Protein AF-A0A3L8SZJ1-F1 (afdb_monomer_lite)

pLDDT: mean 73.37, std 13.54, range [40.06, 88.81]

Foldseek 3Di:
DPQDQLVNLLVQLPDPDPVSLVVSVVVVVVCVVDCVNPVCCVVPVVSVVVSVVSSVVVCVVVPPPPPVPPPDPVDDDDD

Structure (mmCIF, N/CA/C/O backbone):
data_AF-A0A3L8SZJ1-F1
#
_entry.id   AF-A0A3L8SZJ1-F1
#
loop_
_atom_site.group_PDB
_atom_site.id
_atom_site.type_symbol
_atom_site.label_atom_id
_atom_site.label_alt_id
_atom_site.label_comp_id
_atom_site.label_asym_id
_atom_site.label_entity_id
_atom_site.label_seq_id
_atom_site.pdbx_PDB_ins_code
_atom_site.Cartn_x
_atom_site.Cartn_y
_atom_site.Cartn_z
_atom_site.occupancy
_atom_site.B_iso_or_equiv
_atom_site.auth_seq_id
_atom_site.auth_comp_id
_atom_site.auth_asym_id
_atom_site.auth_atom_id
_atom_site.pdbx_PDB_model_num
ATOM 1 N N . MET A 1 1 ? -3.987 14.768 6.881 1.00 40.06 1 MET A N 1
ATOM 2 C CA . MET A 1 1 ? -4.402 13.683 5.976 1.00 40.06 1 MET A CA 1
ATOM 3 C C . MET A 1 1 ? -3.507 12.523 6.334 1.00 40.06 1 MET A C 1
ATOM 5 O O . MET A 1 1 ? -2.322 12.586 6.039 1.00 40.06 1 MET A O 1
ATOM 9 N N . GLU A 1 2 ? -4.008 11.607 7.156 1.00 48.28 2 GLU A N 1
ATOM 10 C CA . GLU A 1 2 ? -3.226 10.438 7.561 1.00 48.28 2 GLU A CA 1
ATOM 11 C C . GLU A 1 2 ? -2.980 9.577 6.317 1.00 48.28 2 GLU A C 1
ATOM 13 O O . GLU A 1 2 ? -3.875 9.500 5.467 1.00 48.28 2 GLU A O 1
ATOM 18 N N . PRO A 1 3 ? -1.771 9.020 6.137 1.00 51.72 3 PRO A N 1
ATOM 19 C CA . PRO A 1 3 ? -1.487 8.165 4.996 1.00 51.72 3 PRO A CA 1
ATOM 20 C C . PRO A 1 3 ? -2.460 6.987 5.044 1.00 51.72 3 PRO A C 1
ATOM 22 O O . PRO A 1 3 ? -2.486 6.225 6.007 1.00 51.72 3 PRO A O 1
ATOM 25 N N . ALA A 1 4 ? -3.320 6.907 4.033 1.00 60.03 4 ALA A N 1
ATOM 26 C CA . ALA A 1 4 ? -4.351 5.892 3.914 1.00 60.03 4 ALA A CA 1
ATOM 27 C C . ALA A 1 4 ? -3.693 4.505 3.921 1.00 60.03 4 ALA A C 1
ATOM 29 O O . ALA A 1 4 ? -3.025 4.181 2.954 1.00 60.03 4 ALA A O 1
ATOM 30 N N . GLY A 1 5 ? -3.853 3.716 4.992 1.00 74.56 5 GLY A N 1
ATOM 31 C CA . GLY A 1 5 ? -3.141 2.450 5.238 1.00 74.56 5 GLY A CA 1
ATOM 32 C C . GLY A 1 5 ? -3.039 1.519 4.023 1.00 74.56 5 GLY A C 1
ATOM 33 O O . GLY A 1 5 ? -2.094 1.615 3.247 1.00 74.56 5 GLY A O 1
ATOM 34 N N . MET A 1 6 ? -4.000 0.606 3.836 1.00 77.38 6 MET A N 1
ATOM 35 C CA . MET A 1 6 ? -3.971 -0.331 2.697 1.00 77.38 6 MET A CA 1
ATOM 36 C C . MET A 1 6 ? -4.211 0.311 1.332 1.00 77.38 6 MET A C 1
ATOM 38 O O . MET A 1 6 ? -3.768 -0.222 0.314 1.00 77.38 6 MET A O 1
ATOM 42 N N . ASP A 1 7 ? -4.909 1.442 1.294 1.00 80.62 7 ASP A N 1
ATOM 43 C CA . ASP A 1 7 ? -5.199 2.130 0.038 1.00 80.62 7 ASP A CA 1
ATOM 44 C C . ASP A 1 7 ? -3.915 2.662 -0.611 1.00 80.62 7 ASP A C 1
ATOM 46 O O . ASP A 1 7 ? -3.695 2.435 -1.800 1.00 80.62 7 ASP A O 1
ATOM 50 N N . TYR A 1 8 ? -2.998 3.209 0.200 1.00 84.75 8 TYR A N 1
ATOM 51 C CA . TYR A 1 8 ? -1.666 3.608 -0.242 1.00 84.75 8 TYR A CA 1
ATOM 52 C C . TYR A 1 8 ? -0.942 2.442 -0.906 1.00 84.75 8 TYR A C 1
ATOM 54 O O . TYR A 1 8 ? -0.569 2.553 -2.070 1.00 84.75 8 TYR A O 1
ATOM 62 N N . PHE A 1 9 ? -0.785 1.303 -0.222 1.00 85.50 9 PHE A N 1
ATOM 63 C CA . PHE A 1 9 ? -0.055 0.164 -0.786 1.00 85.50 9 PHE A CA 1
ATOM 64 C C . PHE A 1 9 ? -0.679 -0.328 -2.093 1.00 85.50 9 PHE A C 1
ATOM 66 O O . PHE A 1 9 ? 0.056 -0.618 -3.032 1.00 85.50 9 PHE A O 1
ATOM 73 N N . CYS A 1 10 ? -2.011 -0.351 -2.189 1.00 83.94 10 CYS A N 1
ATOM 74 C CA . CYS A 1 10 ? -2.726 -0.731 -3.405 1.00 83.94 10 CYS A CA 1
ATOM 75 C C . CYS A 1 10 ? -2.403 0.209 -4.582 1.00 83.94 10 CYS A C 1
ATOM 77 O O . CYS A 1 10 ? -2.039 -0.255 -5.662 1.00 83.94 10 CYS A O 1
ATOM 79 N N . GLU A 1 11 ? -2.454 1.527 -4.375 1.00 85.81 11 GLU A N 1
ATOM 80 C CA . GLU A 1 11 ? -2.069 2.503 -5.404 1.00 85.81 11 GLU A CA 1
ATOM 81 C C . GLU A 1 11 ? -0.579 2.409 -5.758 1.00 85.81 11 GLU A C 1
ATOM 83 O O . GLU A 1 11 ? -0.183 2.545 -6.919 1.00 85.81 11 GLU A O 1
ATOM 88 N N . GLN A 1 12 ? 0.261 2.158 -4.755 1.00 85.81 12 GLN A N 1
ATOM 89 C CA . GLN A 1 12 ? 1.701 2.078 -4.922 1.00 85.81 12 GLN A CA 1
ATOM 90 C C . GLN A 1 12 ? 2.138 0.856 -5.737 1.00 85.81 12 GLN A C 1
ATOM 92 O O . GLN A 1 12 ? 2.974 0.988 -6.634 1.00 85.81 12 GLN A O 1
ATOM 97 N N . VAL A 1 13 ? 1.569 -0.326 -5.481 1.00 84.31 13 VAL A N 1
ATOM 98 C CA . VAL A 1 13 ? 1.908 -1.533 -6.252 1.00 84.31 13 VAL A CA 1
ATOM 99 C C . VAL A 1 13 ? 1.380 -1.477 -7.678 1.00 84.31 13 VAL A C 1
ATOM 101 O O . VAL A 1 13 ? 1.990 -2.061 -8.565 1.00 84.31 13 VAL A O 1
ATOM 104 N N . GLN A 1 14 ? 0.317 -0.718 -7.955 1.00 82.00 14 GLN A N 1
ATOM 105 C CA . GLN A 1 14 ? -0.168 -0.522 -9.325 1.00 82.00 14 GLN A CA 1
ATOM 106 C C . GLN A 1 14 ? 0.752 0.357 -10.185 1.00 82.00 14 GLN A C 1
ATOM 108 O O . GLN A 1 14 ? 0.635 0.364 -11.414 1.00 82.00 14 GLN A O 1
ATOM 113 N N . GLN A 1 15 ? 1.710 1.060 -9.579 1.00 79.50 15 GLN A N 1
ATOM 114 C CA . GLN A 1 15 ? 2.665 1.883 -10.317 1.00 79.50 15 GLN A CA 1
ATOM 115 C C . GLN A 1 15 ? 3.642 1.018 -11.117 1.00 79.50 15 GLN A C 1
ATOM 117 O O . GLN A 1 15 ? 4.055 -0.047 -10.672 1.00 79.50 15 GLN A O 1
ATOM 122 N N . 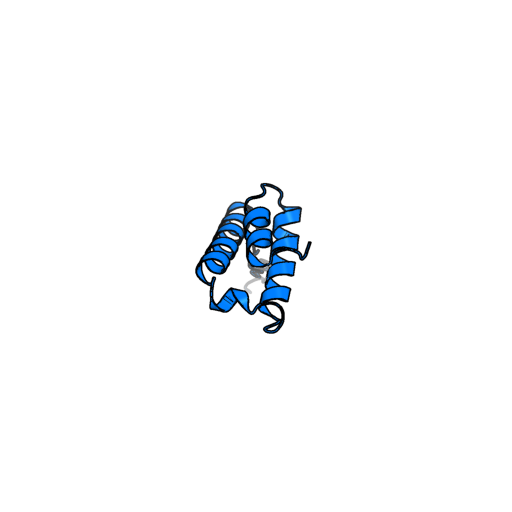LYS A 1 16 ? 4.069 1.494 -12.292 1.00 76.31 16 LYS A N 1
ATOM 123 C CA . LYS A 1 16 ? 5.052 0.800 -13.152 1.00 76.31 16 LYS A CA 1
ATOM 124 C C . LYS A 1 16 ? 6.509 1.034 -12.740 1.00 76.31 16 LYS A C 1
ATOM 126 O O . LYS A 1 16 ? 7.418 0.551 -13.412 1.00 76.31 16 LYS A O 1
ATOM 131 N N . ASP A 1 17 ? 6.733 1.796 -11.674 1.00 84.12 17 ASP A N 1
ATOM 132 C CA . ASP A 1 17 ? 8.069 2.141 -11.209 1.00 84.12 17 ASP A CA 1
ATOM 133 C C . ASP A 1 17 ? 8.644 1.036 -10.313 1.00 84.12 17 ASP A C 1
ATOM 135 O O . ASP A 1 17 ? 8.115 0.711 -9.249 1.00 84.12 17 ASP A O 1
ATOM 139 N N . VAL A 1 18 ? 9.747 0.452 -10.775 1.00 77.25 18 VAL A N 1
ATOM 140 C CA . VAL A 1 18 ? 10.465 -0.636 -10.101 1.00 77.25 18 VAL A CA 1
ATOM 141 C C . VAL A 1 18 ? 11.018 -0.195 -8.744 1.00 77.25 18 VAL A C 1
ATOM 143 O O . VAL A 1 18 ? 10.885 -0.921 -7.758 1.00 77.25 18 VAL A O 1
ATOM 146 N N . GLY A 1 19 ? 11.629 0.992 -8.678 1.00 82.19 19 GLY A N 1
ATOM 147 C CA . GLY A 1 19 ? 12.228 1.505 -7.445 1.00 82.19 19 GLY A CA 1
ATOM 148 C C . GLY A 1 19 ? 11.165 1.773 -6.385 1.00 82.19 19 GLY A C 1
ATOM 149 O O . GLY A 1 19 ? 11.351 1.438 -5.215 1.00 82.19 19 GLY A O 1
ATOM 150 N N . ARG A 1 20 ? 10.013 2.288 -6.820 1.00 83.62 20 ARG A N 1
ATOM 151 C CA . ARG A 1 20 ? 8.847 2.495 -5.964 1.00 83.62 20 ARG A CA 1
ATOM 152 C C . ARG A 1 20 ? 8.299 1.180 -5.417 1.00 83.62 20 ARG A C 1
ATOM 154 O O . ARG A 1 20 ? 8.156 1.064 -4.207 1.00 83.62 20 ARG A O 1
ATOM 161 N N . ARG A 1 21 ? 8.065 0.168 -6.264 1.00 82.81 21 ARG A N 1
ATOM 162 C CA . ARG A 1 21 ? 7.582 -1.157 -5.815 1.00 82.81 21 ARG A CA 1
ATOM 163 C C . ARG A 1 21 ? 8.518 -1.803 -4.787 1.00 82.81 21 ARG A C 1
ATOM 165 O O . ARG A 1 21 ? 8.040 -2.392 -3.822 1.00 82.81 21 ARG A O 1
ATOM 172 N N . MET A 1 22 ? 9.836 -1.648 -4.945 1.00 83.25 22 MET A N 1
ATOM 173 C CA . MET A 1 22 ? 10.817 -2.136 -3.964 1.00 83.25 22 MET A CA 1
ATOM 174 C C . MET A 1 22 ? 10.715 -1.425 -2.608 1.00 83.25 22 MET A C 1
ATOM 176 O O . MET A 1 22 ? 10.738 -2.099 -1.579 1.00 83.25 22 MET A O 1
ATOM 180 N N . GLN A 1 23 ? 10.588 -0.092 -2.592 1.00 86.38 23 GLN A N 1
ATOM 181 C CA . GLN A 1 23 ? 10.388 0.669 -1.347 1.00 86.38 23 GLN A CA 1
ATOM 182 C C . GLN A 1 23 ? 9.085 0.266 -0.659 1.00 86.38 23 GLN A C 1
ATOM 184 O O . GLN A 1 23 ? 9.075 -0.044 0.526 1.00 86.38 23 GLN A O 1
ATOM 189 N N . VAL A 1 24 ? 8.013 0.166 -1.437 1.00 86.00 24 VAL A N 1
ATOM 190 C CA . VAL A 1 24 ? 6.666 -0.157 -0.959 1.00 86.00 24 VAL A CA 1
ATOM 191 C C . VAL A 1 24 ? 6.614 -1.552 -0.346 1.00 86.00 24 VAL A C 1
ATOM 193 O O . VAL A 1 24 ? 5.942 -1.746 0.660 1.00 86.00 24 VAL A O 1
ATOM 196 N N . GLY A 1 25 ? 7.356 -2.517 -0.898 1.00 85.62 25 GLY A N 1
ATOM 197 C CA . GLY A 1 25 ? 7.498 -3.842 -0.296 1.00 85.62 25 GLY A CA 1
ATOM 198 C C . GLY A 1 25 ? 8.171 -3.812 1.083 1.00 85.62 25 GLY A C 1
ATOM 199 O O . GLY A 1 25 ? 7.732 -4.526 1.981 1.00 85.62 25 GLY A O 1
ATOM 200 N N . GLN A 1 26 ? 9.199 -2.973 1.281 1.00 86.00 26 GLN A N 1
ATOM 201 C CA . GLN A 1 26 ? 9.817 -2.786 2.604 1.00 86.00 26 GLN A CA 1
ATOM 202 C C . GLN A 1 26 ? 8.862 -2.090 3.575 1.00 86.00 26 GLN A C 1
ATOM 204 O O . GLN A 1 26 ? 8.659 -2.590 4.679 1.00 86.00 26 GLN A O 1
ATOM 209 N N . GLU A 1 27 ? 8.216 -1.005 3.143 1.00 87.81 27 GLU A N 1
ATOM 210 C CA . GLU A 1 27 ? 7.211 -0.303 3.949 1.00 87.81 27 GLU A CA 1
ATOM 211 C C . GLU A 1 27 ? 6.069 -1.245 4.365 1.00 87.81 27 GLU A C 1
ATOM 213 O O . GLU A 1 27 ? 5.604 -1.195 5.503 1.00 87.81 27 GLU A O 1
ATOM 218 N N . LEU A 1 28 ? 5.642 -2.139 3.464 1.00 85.50 28 LEU A N 1
ATOM 219 C CA . LEU A 1 28 ? 4.609 -3.135 3.733 1.00 85.50 28 LEU A CA 1
ATOM 220 C C . LEU A 1 28 ? 5.070 -4.158 4.777 1.00 85.50 28 LEU A C 1
ATOM 222 O O . LEU A 1 28 ? 4.301 -4.489 5.672 1.00 85.50 28 LEU A O 1
ATOM 226 N N . LEU A 1 29 ? 6.311 -4.646 4.699 1.00 85.25 29 LEU A N 1
ATOM 227 C CA . LEU A 1 29 ? 6.870 -5.563 5.700 1.00 85.25 29 LEU A CA 1
ATOM 228 C C . LEU A 1 29 ? 6.958 -4.914 7.085 1.00 85.25 29 LEU A C 1
ATOM 230 O O . LEU A 1 29 ? 6.596 -5.545 8.076 1.00 85.25 29 LEU A O 1
ATOM 234 N N . GLU A 1 30 ? 7.393 -3.655 7.163 1.00 86.00 30 GLU A N 1
ATOM 235 C CA . GLU A 1 30 ? 7.408 -2.899 8.421 1.00 86.00 30 GLU A CA 1
ATOM 236 C C . GLU A 1 30 ? 5.994 -2.661 8.963 1.00 86.00 30 GLU A C 1
ATOM 238 O O . GLU A 1 30 ? 5.775 -2.701 10.171 1.00 86.00 30 GLU A O 1
ATOM 243 N N . TYR A 1 31 ? 5.024 -2.440 8.073 1.00 83.19 31 TYR A N 1
ATOM 244 C CA . TYR A 1 31 ? 3.618 -2.286 8.431 1.00 83.19 31 TYR A CA 1
ATOM 245 C C . TYR A 1 31 ? 3.002 -3.594 8.953 1.00 83.19 31 TYR A C 1
ATOM 247 O O . TYR A 1 31 ? 2.292 -3.578 9.954 1.00 83.19 31 TYR A O 1
ATOM 255 N N . LEU A 1 32 ? 3.320 -4.729 8.322 1.00 82.19 32 LEU A N 1
ATOM 256 C CA . LEU A 1 32 ? 2.911 -6.074 8.748 1.00 82.19 32 LEU A CA 1
ATOM 257 C C . LEU A 1 32 ? 3.561 -6.505 10.068 1.00 82.19 32 LEU A C 1
ATOM 259 O O . LEU A 1 32 ? 2.977 -7.280 10.822 1.00 82.19 32 LEU A O 1
ATOM 263 N N . GLY A 1 33 ? 4.779 -6.030 10.336 1.00 80.31 33 GLY A N 1
ATOM 264 C CA . GLY A 1 33 ? 5.517 -6.324 11.562 1.00 80.31 33 GLY A CA 1
ATOM 265 C C . GLY A 1 33 ? 4.988 -5.599 12.802 1.00 80.31 33 GLY A C 1
ATOM 266 O O . GLY A 1 33 ? 5.371 -5.964 13.913 1.00 80.31 33 GLY A O 1
ATOM 267 N N . ASP A 1 34 ? 4.117 -4.598 12.630 1.00 81.50 34 ASP A N 1
ATOM 268 C CA . ASP A 1 34 ? 3.572 -3.793 13.720 1.00 81.50 34 ASP A CA 1
ATOM 269 C C . ASP A 1 34 ? 2.034 -3.924 13.809 1.00 81.50 34 ASP A C 1
ATOM 271 O O . ASP A 1 34 ? 1.303 -3.313 13.019 1.00 81.50 34 ASP A O 1
ATOM 275 N N . PRO A 1 35 ? 1.508 -4.694 14.782 1.00 70.94 35 PRO A N 1
ATOM 276 C CA . PRO A 1 35 ? 0.067 -4.891 14.951 1.00 70.94 35 PRO A CA 1
ATOM 277 C C . PRO A 1 35 ? -0.680 -3.629 15.416 1.00 70.94 35 PRO A C 1
ATOM 279 O O . PRO A 1 35 ? -1.897 -3.563 15.285 1.00 70.94 35 PRO A O 1
ATOM 282 N N . ALA A 1 36 ? 0.011 -2.607 15.940 1.00 77.00 36 ALA A N 1
ATOM 283 C CA . ALA A 1 36 ? -0.617 -1.338 16.314 1.00 77.00 36 ALA A CA 1
ATOM 284 C C . ALA A 1 36 ? -0.812 -0.410 15.104 1.00 77.00 36 ALA A C 1
ATOM 286 O O . ALA A 1 36 ? -1.719 0.421 15.101 1.00 77.00 36 ALA A O 1
ATOM 287 N N . ARG A 1 37 ? 0.021 -0.551 14.066 1.00 70.69 37 ARG A N 1
ATOM 288 C CA . ARG A 1 37 ? -0.111 0.192 12.802 1.00 70.69 37 ARG A CA 1
ATOM 289 C C . ARG A 1 37 ? -1.094 -0.452 11.834 1.00 70.69 37 ARG A C 1
ATOM 291 O O . ARG A 1 37 ? -1.586 0.244 10.948 1.00 70.69 37 ARG A O 1
ATOM 298 N N . SER A 1 38 ? -1.389 -1.737 12.014 1.00 68.50 38 SER A N 1
ATOM 299 C CA . SER A 1 38 ? -2.161 -2.553 11.079 1.00 68.50 38 SER A CA 1
ATOM 300 C C . SER A 1 38 ? -3.523 -3.085 11.574 1.00 68.50 38 SER A C 1
ATOM 302 O O . SER A 1 38 ? -3.898 -4.197 11.199 1.00 68.50 38 SER A O 1
ATOM 304 N N . PRO A 1 39 ? -4.339 -2.318 12.328 1.00 69.50 39 PRO A N 1
ATOM 305 C CA . PRO A 1 39 ? -5.656 -2.798 12.760 1.00 69.50 39 PRO A CA 1
ATOM 306 C C . PRO A 1 39 ? -6.597 -3.093 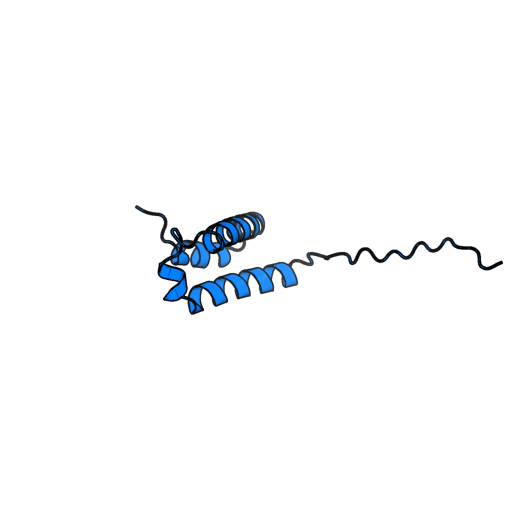11.575 1.00 69.50 39 PRO A C 1
ATOM 308 O O . PRO A 1 39 ? -7.426 -3.995 11.653 1.00 69.50 39 PRO A O 1
ATOM 311 N N . ASP A 1 40 ? -6.435 -2.387 10.450 1.00 72.12 40 ASP A N 1
ATOM 312 C CA . ASP A 1 40 ? -7.208 -2.608 9.223 1.00 72.12 40 ASP A CA 1
ATOM 313 C C . ASP A 1 40 ? -6.810 -3.886 8.461 1.00 72.12 40 ASP A C 1
ATOM 315 O O . ASP A 1 40 ? -7.584 -4.365 7.638 1.00 72.12 40 ASP A O 1
ATOM 319 N N . LEU A 1 41 ? -5.636 -4.483 8.714 1.00 70.94 41 LEU A N 1
ATOM 320 C CA . LEU A 1 41 ? -5.210 -5.689 7.986 1.00 70.94 41 LEU A CA 1
ATOM 321 C C . LEU A 1 41 ? -6.055 -6.916 8.306 1.00 70.94 41 LEU A C 1
ATOM 323 O O . LEU A 1 41 ? -6.295 -7.736 7.420 1.00 70.94 41 LEU A O 1
ATOM 327 N N . GLU A 1 42 ? -6.498 -7.046 9.556 1.00 72.38 42 GLU A N 1
ATOM 328 C CA . GLU A 1 42 ? -7.386 -8.138 9.956 1.00 72.38 42 GLU A CA 1
ATOM 329 C C . GLU A 1 42 ? -8.741 -8.050 9.241 1.00 72.38 42 GLU A C 1
ATOM 331 O O . GLU A 1 42 ? -9.336 -9.081 8.926 1.00 72.38 42 GLU A O 1
ATOM 336 N N . GLN A 1 43 ? -9.216 -6.839 8.932 1.00 70.44 43 GLN A N 1
ATOM 337 C CA . GLN A 1 43 ? -10.462 -6.632 8.188 1.00 70.44 43 GLN A CA 1
ATOM 338 C C . GLN A 1 43 ? -10.277 -6.704 6.667 1.00 70.44 43 GLN A C 1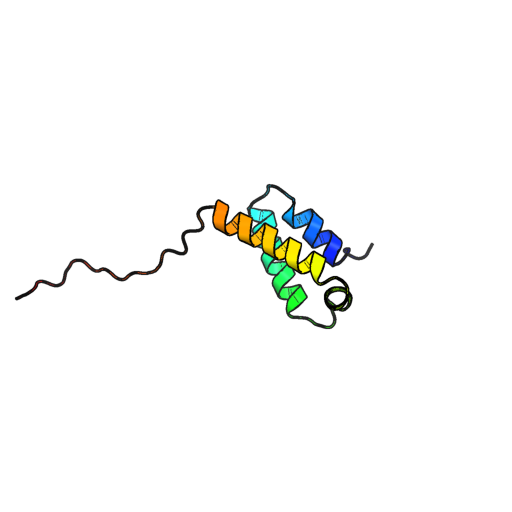
ATOM 340 O O . GLN A 1 43 ? -11.147 -7.227 5.970 1.00 70.44 43 GLN A O 1
ATOM 345 N N . ASP A 1 44 ? -9.146 -6.230 6.148 1.00 78.94 44 ASP A N 1
ATOM 346 C CA . ASP A 1 44 ? -8.882 -6.090 4.714 1.00 78.94 44 ASP A CA 1
ATOM 347 C C . ASP A 1 44 ? -7.795 -7.057 4.219 1.00 78.94 44 ASP A C 1
ATOM 349 O O . ASP A 1 44 ? -6.949 -6.722 3.382 1.00 78.94 44 ASP A O 1
ATOM 353 N N . GLN A 1 45 ? -7.856 -8.310 4.676 1.00 77.19 45 GLN A N 1
ATOM 354 C CA . GLN A 1 45 ? -6.907 -9.354 4.279 1.00 77.19 45 GLN A CA 1
ATOM 355 C C . GLN A 1 45 ? -6.867 -9.566 2.751 1.00 77.19 45 GLN A C 1
ATOM 357 O O . GLN A 1 45 ? -5.801 -9.800 2.189 1.00 77.19 45 GLN A O 1
ATOM 362 N N . GLN A 1 46 ? -7.996 -9.387 2.047 1.00 83.88 46 GLN A N 1
ATOM 363 C CA . GLN A 1 46 ? -8.046 -9.425 0.575 1.00 83.88 46 GLN A CA 1
ATOM 364 C C . GLN A 1 46 ? -7.209 -8.329 -0.100 1.00 83.88 46 GLN A C 1
ATOM 366 O O . GLN A 1 46 ? -6.653 -8.559 -1.175 1.00 83.88 46 GLN A O 1
ATOM 371 N N . ARG A 1 47 ? -7.135 -7.124 0.483 1.00 82.12 47 ARG A N 1
ATOM 372 C CA . ARG A 1 47 ? -6.318 -6.040 -0.084 1.00 82.12 47 ARG A CA 1
ATOM 373 C C . ARG A 1 47 ? -4.842 -6.353 0.076 1.00 82.12 47 ARG A C 1
ATOM 375 O O . ARG A 1 47 ? -4.090 -6.177 -0.879 1.00 82.12 47 ARG A O 1
ATOM 382 N N . LEU A 1 48 ? -4.456 -6.845 1.251 1.00 84.88 48 LEU A N 1
ATOM 383 C CA . LEU A 1 48 ? -3.093 -7.289 1.509 1.00 84.88 48 LEU A CA 1
ATOM 384 C C . LEU A 1 48 ? -2.672 -8.379 0.518 1.00 84.88 48 LEU A C 1
ATOM 386 O O . LEU A 1 48 ? -1.617 -8.261 -0.099 1.00 84.88 48 LEU A O 1
ATOM 390 N N . ASP A 1 49 ? -3.519 -9.392 0.327 1.00 87.12 49 ASP A N 1
ATOM 391 C CA . ASP A 1 49 ? -3.261 -10.502 -0.595 1.00 87.12 49 ASP A CA 1
ATOM 392 C C . ASP A 1 49 ? -2.999 -9.991 -2.020 1.00 87.12 49 ASP A C 1
ATOM 394 O O . ASP A 1 49 ? -1.994 -10.330 -2.638 1.00 87.12 49 ASP A O 1
ATOM 398 N N . LYS A 1 50 ? -3.818 -9.042 -2.491 1.00 87.44 50 LYS A N 1
ATOM 399 C CA . LYS A 1 50 ? -3.644 -8.398 -3.799 1.00 87.44 50 LYS A CA 1
ATOM 400 C C . LYS A 1 50 ? -2.336 -7.611 -3.921 1.00 87.44 50 LYS A C 1
ATOM 402 O O . LYS A 1 50 ? -1.687 -7.658 -4.962 1.00 87.44 50 LYS A O 1
ATOM 407 N N . VAL A 1 51 ? -1.950 -6.871 -2.880 1.00 86.56 51 VAL A N 1
ATOM 408 C CA . VAL A 1 51 ? -0.686 -6.116 -2.849 1.00 86.56 51 VAL A CA 1
ATOM 409 C C . VAL A 1 51 ? 0.511 -7.069 -2.922 1.00 86.56 51 VAL A C 1
ATOM 411 O O . VAL A 1 51 ? 1.455 -6.816 -3.673 1.00 86.56 51 VAL A O 1
ATOM 414 N N . ILE A 1 52 ? 0.456 -8.183 -2.187 1.00 86.31 52 ILE A N 1
ATOM 415 C CA . ILE A 1 52 ? 1.490 -9.224 -2.203 1.00 86.31 52 ILE A CA 1
ATOM 416 C C . ILE A 1 52 ? 1.538 -9.939 -3.558 1.00 86.31 52 ILE A C 1
ATOM 418 O O . ILE A 1 52 ? 2.638 -10.177 -4.062 1.00 86.31 52 ILE A O 1
ATOM 422 N N . ASP A 1 53 ? 0.393 -10.247 -4.169 1.00 88.81 53 ASP A N 1
ATOM 423 C CA . ASP A 1 53 ? 0.320 -10.900 -5.481 1.00 88.81 53 ASP A CA 1
ATOM 424 C C . ASP A 1 53 ? 0.929 -10.013 -6.578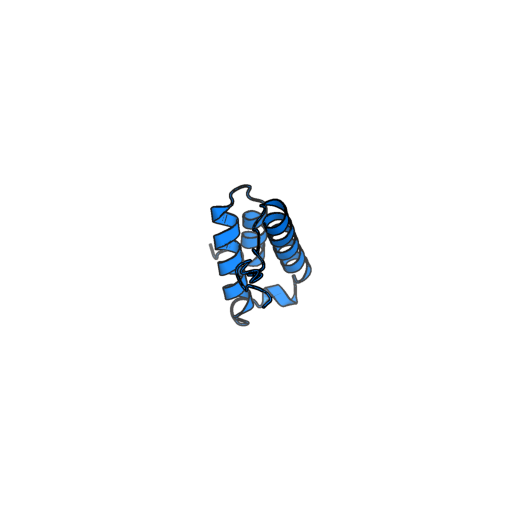 1.00 88.81 53 ASP A C 1
ATOM 426 O O . ASP A 1 53 ? 1.821 -10.454 -7.301 1.00 88.81 53 ASP A O 1
ATOM 430 N N . GLU A 1 54 ? 0.582 -8.719 -6.615 1.00 87.62 54 GLU A N 1
ATOM 431 C CA . GLU A 1 54 ? 1.158 -7.750 -7.561 1.00 87.62 54 GLU A CA 1
ATOM 432 C C . GLU A 1 54 ? 2.678 -7.589 -7.383 1.00 87.62 54 GLU A C 1
ATOM 434 O O . GLU A 1 54 ? 3.425 -7.554 -8.367 1.00 87.62 54 GLU A O 1
ATOM 439 N N . LEU A 1 55 ? 3.162 -7.515 -6.135 1.00 85.44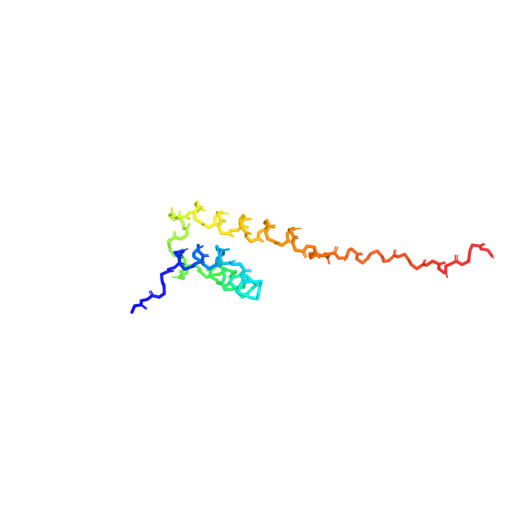 55 LEU A N 1
ATOM 440 C CA . LEU A 1 55 ? 4.598 -7.467 -5.836 1.00 85.44 55 LEU A CA 1
ATOM 441 C C . LEU A 1 55 ? 5.303 -8.765 -6.242 1.00 85.44 55 LEU A C 1
ATOM 443 O O . LEU A 1 55 ? 6.402 -8.726 -6.794 1.00 85.44 55 LEU A O 1
ATOM 447 N N . THR A 1 56 ? 4.673 -9.915 -6.020 1.00 83.62 56 THR A N 1
ATOM 448 C CA . THR A 1 56 ? 5.225 -11.231 -6.360 1.00 83.62 56 THR A CA 1
ATOM 449 C C . THR A 1 56 ? 5.278 -11.437 -7.869 1.00 83.62 56 THR A C 1
ATOM 451 O O . THR A 1 56 ? 6.315 -11.841 -8.402 1.00 83.62 56 THR A O 1
ATOM 454 N N . ALA A 1 57 ? 4.198 -11.117 -8.581 1.00 83.81 57 ALA A N 1
ATOM 455 C CA . ALA A 1 57 ? 4.133 -11.136 -10.037 1.00 83.81 57 ALA A CA 1
ATOM 456 C C . ALA A 1 57 ? 5.194 -10.208 -10.637 1.00 83.81 57 ALA A C 1
ATOM 458 O O . ALA A 1 57 ? 5.884 -10.575 -11.589 1.00 83.81 57 ALA A O 1
ATOM 459 N N . TRP A 1 58 ? 5.392 -9.038 -10.027 1.00 80.31 58 TRP A N 1
ATOM 460 C CA . TRP A 1 58 ? 6.442 -8.108 -10.407 1.00 80.31 58 TRP A CA 1
ATOM 461 C C . TRP A 1 58 ? 7.847 -8.695 -10.236 1.00 80.31 58 TRP A C 1
ATOM 463 O O . TRP A 1 58 ? 8.587 -8.752 -11.217 1.00 80.31 58 TRP A O 1
ATOM 473 N N . VAL A 1 59 ? 8.197 -9.191 -9.043 1.00 78.06 59 VAL A N 1
ATOM 474 C CA . VAL A 1 59 ? 9.512 -9.803 -8.766 1.00 78.06 59 VAL A CA 1
ATOM 475 C C . VAL A 1 59 ? 9.790 -10.965 -9.726 1.00 78.06 59 VAL A C 1
ATOM 477 O O . VAL A 1 59 ? 10.886 -11.048 -10.286 1.00 78.06 59 VAL A O 1
ATOM 480 N N . ASN A 1 60 ? 8.786 -11.812 -9.983 1.00 75.44 60 ASN A N 1
ATOM 481 C CA . ASN A 1 60 ? 8.883 -12.913 -10.944 1.00 75.44 60 ASN A CA 1
ATOM 482 C C . ASN A 1 60 ? 9.07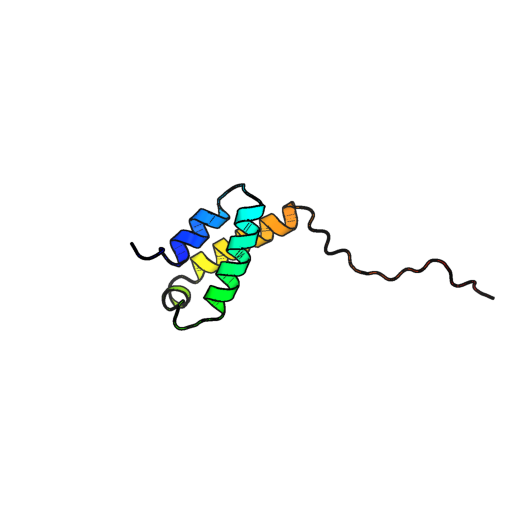2 -12.414 -12.386 1.00 75.44 60 ASN A C 1
ATOM 484 O O . ASN A 1 60 ? 9.884 -12.961 -13.130 1.00 75.44 60 ASN A O 1
ATOM 488 N N . SER A 1 61 ? 8.363 -11.353 -12.785 1.00 68.75 61 SER A N 1
ATOM 489 C CA . SER A 1 61 ? 8.475 -10.762 -14.126 1.00 68.75 61 SER A CA 1
ATOM 490 C C . SER A 1 61 ? 9.804 -10.034 -14.360 1.00 68.75 61 SER A C 1
ATOM 492 O O . SER A 1 61 ? 10.293 -9.979 -15.489 1.00 68.75 61 SER A O 1
ATOM 494 N N . SER A 1 62 ? 10.421 -9.499 -13.303 1.00 65.25 62 SER A N 1
ATOM 495 C CA . SER A 1 62 ? 11.621 -8.665 -13.394 1.00 65.25 62 SER A CA 1
ATOM 496 C C . SER A 1 62 ? 12.923 -9.437 -13.624 1.00 65.25 62 SER A C 1
ATOM 498 O O . SER A 1 62 ? 13.969 -8.800 -13.698 1.00 65.25 62 SER A O 1
ATOM 500 N N . ASN A 1 63 ? 12.908 -10.771 -13.777 1.00 57.22 63 ASN A N 1
ATOM 501 C CA . ASN A 1 63 ? 14.140 -11.575 -13.784 1.00 57.22 63 ASN A CA 1
ATOM 502 C C . ASN A 1 63 ? 15.041 -11.199 -12.591 1.00 57.22 63 ASN A C 1
ATOM 504 O O . ASN A 1 63 ? 16.261 -11.075 -12.736 1.00 57.22 63 ASN A O 1
ATOM 508 N N . PHE A 1 64 ? 14.460 -11.008 -11.397 1.00 54.50 64 PHE A N 1
ATOM 509 C CA . PHE A 1 64 ? 15.253 -11.039 -10.174 1.00 54.50 64 PHE A CA 1
ATOM 510 C C . PHE A 1 64 ? 15.732 -12.483 -10.034 1.00 54.50 64 PHE A C 1
ATOM 512 O O . PHE A 1 64 ? 15.097 -13.305 -9.381 1.00 54.50 64 PHE A O 1
ATOM 519 N N . LYS A 1 65 ? 16.810 -12.832 -10.747 1.00 50.75 65 LYS A N 1
ATOM 520 C CA . LYS A 1 65 ? 17.568 -14.052 -10.519 1.00 50.75 65 LYS A CA 1
ATOM 521 C C . LYS A 1 65 ? 17.954 -13.987 -9.047 1.00 50.75 65 LYS A C 1
ATOM 523 O O . LYS A 1 65 ? 18.967 -13.387 -8.696 1.00 50.75 65 LYS A O 1
ATOM 528 N N . MET A 1 66 ? 17.159 -14.627 -8.192 1.00 54.09 66 MET A N 1
ATOM 529 C CA . MET A 1 66 ? 17.720 -15.389 -7.094 1.00 54.09 66 MET A CA 1
ATOM 530 C C . MET A 1 66 ? 18.638 -16.383 -7.785 1.00 54.09 66 MET A C 1
ATOM 532 O O . MET A 1 66 ? 18.207 -17.457 -8.174 1.00 54.09 66 MET A O 1
ATOM 536 N N . GLU A 1 67 ? 19.857 -15.940 -8.094 1.00 50.81 67 GLU A N 1
ATOM 537 C CA . GLU A 1 67 ? 20.948 -16.814 -8.460 1.00 50.81 67 GLU A CA 1
ATOM 538 C C . GLU A 1 67 ? 21.013 -17.810 -7.309 1.00 50.81 67 GLU A C 1
ATOM 540 O O . GLU A 1 67 ? 21.365 -17.410 -6.190 1.00 50.81 67 GLU A O 1
ATOM 545 N N . PRO A 1 68 ? 20.604 -19.076 -7.509 1.00 48.28 68 PRO A N 1
ATOM 546 C CA . PRO A 1 68 ? 21.008 -20.067 -6.552 1.00 48.28 68 PRO A CA 1
ATOM 547 C C . PRO A 1 68 ? 22.532 -20.019 -6.634 1.00 48.28 68 PRO A C 1
ATOM 549 O O . PRO A 1 68 ? 23.116 -20.187 -7.705 1.00 48.28 68 PRO A O 1
ATOM 552 N N . ARG A 1 69 ? 23.187 -19.684 -5.522 1.00 46.50 69 ARG A N 1
ATOM 553 C CA . ARG A 1 69 ? 24.627 -19.888 -5.373 1.00 46.50 69 ARG A CA 1
ATOM 554 C C . ARG A 1 69 ? 24.891 -21.398 -5.378 1.00 46.50 69 ARG A C 1
ATOM 556 O O . ARG A 1 69 ? 25.275 -21.968 -4.365 1.00 46.50 69 ARG A O 1
ATOM 563 N N . GLU A 1 70 ? 24.650 -22.054 -6.504 1.00 51.28 70 GLU A N 1
ATOM 564 C CA . GLU A 1 70 ? 25.317 -23.286 -6.888 1.00 51.28 70 GLU A CA 1
ATOM 565 C C . GLU A 1 70 ? 26.701 -22.808 -7.347 1.00 51.28 70 GLU A C 1
ATOM 567 O O . GLU A 1 70 ? 26.893 -22.333 -8.456 1.00 51.28 70 GLU A O 1
ATOM 572 N N . ASN A 1 71 ? 27.685 -22.666 -6.461 1.00 54.38 71 ASN A N 1
ATOM 573 C CA . ASN A 1 71 ? 28.507 -23.791 -6.027 1.00 54.38 71 ASN A CA 1
ATOM 574 C C . ASN A 1 71 ? 28.559 -24.904 -7.082 1.00 54.38 71 ASN A C 1
ATOM 576 O O . ASN A 1 71 ? 28.048 -26.004 -6.912 1.00 54.38 71 ASN A O 1
ATOM 580 N N . SER A 1 72 ? 29.135 -24.573 -8.226 1.00 51.09 72 SER A N 1
ATOM 581 C CA . SER A 1 72 ? 29.766 -25.544 -9.105 1.00 51.09 72 SER A CA 1
ATOM 582 C C . SER A 1 72 ? 31.100 -24.943 -9.495 1.00 51.09 72 SER A C 1
ATOM 584 O O . SER A 1 72 ? 31.244 -24.322 -10.541 1.00 51.09 72 SER A O 1
ATOM 586 N N . ASP A 1 73 ? 32.052 -25.058 -8.569 1.00 53.84 73 ASP A N 1
ATOM 587 C CA . ASP A 1 73 ? 33.471 -24.968 -8.878 1.00 53.84 73 ASP A CA 1
ATOM 588 C C . ASP A 1 73 ? 33.801 -26.097 -9.876 1.00 53.84 73 ASP A C 1
ATOM 590 O O . ASP A 1 73 ? 33.650 -27.271 -9.527 1.00 53.84 73 ASP A O 1
ATOM 594 N N . PRO A 1 74 ? 34.194 -25.803 -11.130 1.00 58.62 74 PRO A N 1
ATOM 595 C CA . PRO A 1 74 ? 34.512 -26.843 -12.102 1.00 58.62 74 PRO A CA 1
ATOM 596 C C . PRO A 1 74 ? 35.967 -27.338 -11.986 1.00 58.62 74 PRO A C 1
ATOM 598 O O . PRO A 1 74 ? 36.488 -27.914 -12.938 1.00 58.62 74 PRO A O 1
ATOM 601 N N . SER A 1 75 ? 36.645 -27.126 -10.851 1.00 54.88 75 SER A N 1
ATOM 602 C CA . SER A 1 75 ? 38.092 -27.324 -10.716 1.00 54.88 75 SER A CA 1
ATOM 603 C C . SER A 1 75 ? 38.470 -28.277 -9.580 1.00 54.88 75 SER A C 1
ATOM 605 O O . SER A 1 75 ? 39.439 -28.033 -8.863 1.00 54.88 75 SER A O 1
ATOM 607 N N . LEU A 1 76 ? 37.776 -29.412 -9.439 1.00 58.59 76 LEU A N 1
ATOM 608 C CA . LEU A 1 76 ? 38.368 -30.565 -8.754 1.00 58.59 76 LEU A CA 1
ATOM 609 C C . LEU A 1 76 ? 38.871 -31.581 -9.792 1.00 58.59 76 LEU A C 1
ATOM 611 O O . LEU A 1 76 ? 38.051 -32.221 -10.456 1.00 58.59 76 LEU A O 1
ATOM 615 N N . PRO A 1 77 ? 40.196 -31.769 -9.953 1.00 55.09 77 PRO A N 1
ATOM 616 C CA . PRO A 1 77 ? 40.705 -32.848 -10.781 1.00 55.09 77 PRO A CA 1
ATOM 617 C C . PRO A 1 77 ? 40.372 -34.181 -10.102 1.00 55.09 77 PRO A C 1
ATOM 619 O O . PRO A 1 77 ? 40.751 -34.442 -8.959 1.00 55.09 77 PRO A O 1
ATOM 622 N N . GLN A 1 78 ? 39.631 -35.032 -10.808 1.00 62.53 78 GLN A N 1
ATOM 623 C CA . GLN A 1 78 ? 39.490 -36.437 -10.444 1.00 62.53 78 GLN A CA 1
ATOM 624 C C . GLN A 1 78 ? 40.792 -37.164 -10.810 1.00 62.53 78 GLN A C 1
ATOM 626 O O . GLN A 1 78 ? 40.989 -37.510 -11.974 1.00 62.53 78 GLN A O 1
ATOM 631 N N . ARG A 1 79 ? 41.584 -37.455 -9.769 1.00 49.94 79 ARG A N 1
ATOM 632 C CA . ARG A 1 79 ? 42.791 -38.310 -9.711 1.00 49.94 79 ARG A CA 1
ATOM 633 C C . ARG A 1 79 ? 44.126 -37.689 -10.107 1.00 49.94 79 ARG A C 1
ATOM 635 O O . ARG A 1 79 ? 44.216 -37.019 -11.153 1.00 49.94 79 ARG A O 1
#

Organism: Chloebia gouldiae (NCBI:txid44316)

Secondary structure (DSSP, 8-state):
----HHHHHHHHHTS--HHHHHHHHHHHHHHHT-TTT-HHHHH-HHHHHHHHHHHHHHHHHTT----------------

Sequence (79 aa):
MEPAGMDYFCEQVQQKDVGRRMQVGQELLEYLGDPARSPDLEQDQQRLDKVIDELTAWVNSSNFKMEPRENSDPSLPQR

InterPro domains:
  IPR011989 Armadillo-like helical [G3DSA:1.25.10.10] (2-66)

Radius of gyration: 18.44 Å; chains: 1; bounding box: 53×52×30 Å